Protein AF-A0AA41QUE8-F1 (afdb_monomer_lite)

Structure (mmCIF, N/CA/C/O backbone):
data_AF-A0AA41QUE8-F1
#
_entry.id   AF-A0AA41QUE8-F1
#
loop_
_atom_site.group_PDB
_atom_site.id
_atom_site.type_symbol
_atom_site.label_atom_id
_atom_site.label_alt_id
_atom_site.label_comp_id
_atom_site.label_asym_id
_atom_site.label_entity_id
_atom_site.label_seq_id
_atom_site.pdbx_PDB_ins_code
_atom_site.Cartn_x
_atom_site.Cartn_y
_atom_site.Cartn_z
_atom_site.occupancy
_atom_site.B_iso_or_equiv
_atom_site.auth_seq_id
_atom_site.auth_comp_id
_atom_site.auth_asym_id
_atom_site.auth_atom_id
_atom_site.pdbx_PDB_model_num
ATOM 1 N N . MET A 1 1 ? 12.760 -15.793 1.219 1.00 48.78 1 MET A N 1
ATOM 2 C CA . MET A 1 1 ? 11.995 -14.532 1.161 1.00 48.78 1 MET A CA 1
ATOM 3 C C . MET A 1 1 ? 10.684 -14.880 0.483 1.00 48.78 1 MET A C 1
ATOM 5 O O . MET A 1 1 ? 10.742 -15.483 -0.580 1.00 48.78 1 MET A O 1
ATOM 9 N N . ILE A 1 2 ? 9.549 -14.680 1.151 1.00 59.19 2 ILE A N 1
ATOM 10 C CA . ILE A 1 2 ? 8.228 -14.910 0.545 1.00 59.19 2 ILE A CA 1
ATOM 11 C C . ILE A 1 2 ? 7.997 -13.759 -0.437 1.00 59.19 2 ILE A C 1
ATOM 13 O O . ILE A 1 2 ? 8.234 -12.617 -0.052 1.00 59.19 2 ILE A O 1
ATOM 17 N N . ALA A 1 3 ? 7.603 -14.054 -1.676 1.00 77.31 3 ALA A N 1
ATOM 18 C CA . ALA A 1 3 ? 7.229 -13.026 -2.646 1.00 77.31 3 ALA A CA 1
ATOM 19 C C . ALA A 1 3 ? 5.925 -12.358 -2.188 1.00 77.31 3 ALA A C 1
ATOM 21 O O . ALA A 1 3 ? 4.950 -13.059 -1.904 1.00 77.31 3 ALA A O 1
ATOM 22 N N . LEU A 1 4 ? 5.920 -11.030 -2.055 1.00 89.81 4 LEU A N 1
ATOM 23 C CA . LEU A 1 4 ? 4.728 -10.274 -1.645 1.00 89.81 4 LEU A CA 1
ATOM 24 C C . LEU A 1 4 ? 3.907 -9.790 -2.840 1.00 89.81 4 LEU A C 1
ATOM 26 O O . LEU A 1 4 ? 2.769 -9.351 -2.658 1.00 89.81 4 LEU A O 1
ATOM 30 N N . LEU A 1 5 ? 4.482 -9.875 -4.037 1.00 94.06 5 LEU A N 1
ATOM 31 C CA . LEU A 1 5 ? 3.859 -9.508 -5.298 1.00 94.06 5 LEU A CA 1
ATOM 32 C C . LEU A 1 5 ? 3.529 -10.764 -6.106 1.00 94.06 5 LEU A C 1
ATOM 34 O O . LEU A 1 5 ? 4.301 -11.722 -6.127 1.00 94.06 5 LEU A O 1
ATOM 38 N N . GLU A 1 6 ? 2.391 -10.746 -6.789 1.00 94.19 6 GLU A N 1
ATOM 39 C CA . GLU A 1 6 ? 2.034 -11.776 -7.762 1.00 94.19 6 GLU A CA 1
ATOM 40 C C . GLU A 1 6 ? 2.999 -11.806 -8.950 1.00 94.19 6 GLU A C 1
ATOM 42 O O . GLU A 1 6 ? 3.419 -10.772 -9.487 1.00 94.19 6 GLU A O 1
ATOM 47 N N . ASP A 1 7 ? 3.280 -13.020 -9.420 1.00 88.69 7 ASP A N 1
ATOM 48 C CA . ASP A 1 7 ? 4.049 -13.240 -10.637 1.00 88.69 7 ASP A CA 1
ATOM 49 C C . ASP A 1 7 ? 3.356 -12.580 -11.841 1.00 88.69 7 ASP A C 1
ATOM 51 O O . ASP A 1 7 ? 2.163 -12.755 -12.085 1.00 88.69 7 ASP A O 1
ATOM 55 N N . GLY A 1 8 ? 4.114 -11.807 -12.621 1.00 90.88 8 GLY A N 1
ATOM 56 C CA . GLY A 1 8 ? 3.604 -11.137 -13.823 1.00 90.88 8 GLY A CA 1
ATOM 57 C C . GLY A 1 8 ? 2.751 -9.886 -13.567 1.00 90.88 8 GLY A C 1
ATOM 58 O O . GLY A 1 8 ? 2.363 -9.218 -14.531 1.00 90.88 8 GLY A O 1
ATOM 59 N N . ALA A 1 9 ? 2.512 -9.493 -12.311 1.00 93.31 9 ALA A N 1
ATOM 60 C CA . ALA A 1 9 ? 1.755 -8.280 -11.998 1.00 93.31 9 ALA A CA 1
ATOM 61 C C . ALA A 1 9 ? 2.394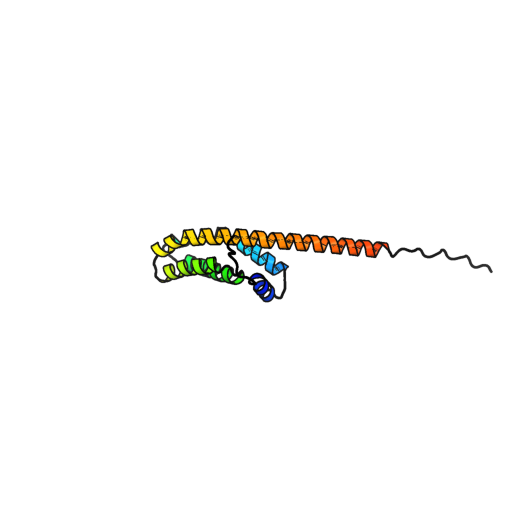 -7.017 -12.598 1.00 93.31 9 ALA A C 1
ATOM 63 O O . ALA A 1 9 ? 1.702 -6.179 -13.171 1.00 93.31 9 ALA A O 1
ATOM 64 N N . LEU A 1 10 ? 3.726 -6.906 -12.565 1.00 92.62 10 LEU A N 1
ATOM 65 C CA . LEU A 1 10 ? 4.433 -5.761 -13.152 1.00 92.62 10 LEU A CA 1
ATOM 66 C C . LEU A 1 10 ? 4.408 -5.728 -14.686 1.00 92.62 10 LEU A C 1
ATOM 68 O O . LEU A 1 10 ? 4.527 -4.650 -15.268 1.00 92.62 10 LEU A O 1
ATOM 72 N N . GLU A 1 11 ? 4.238 -6.874 -15.344 1.00 94.12 11 GLU A N 1
ATOM 73 C CA . GLU A 1 11 ? 4.047 -6.943 -16.800 1.00 94.12 11 GLU A CA 1
ATOM 74 C C . GLU A 1 11 ? 2.608 -6.584 -17.182 1.00 94.12 11 GLU A C 1
ATOM 76 O O . GLU A 1 11 ? 2.358 -5.880 -18.166 1.00 94.12 11 GLU A O 1
ATOM 81 N N . THR A 1 12 ? 1.651 -6.975 -16.341 1.00 95.31 12 THR A N 1
ATOM 82 C CA . THR A 1 12 ? 0.263 -6.519 -16.453 1.00 95.31 12 THR A CA 1
ATOM 83 C C . THR A 1 12 ? 0.180 -5.004 -16.276 1.00 95.31 12 THR A C 1
ATOM 85 O O . THR A 1 12 ? -0.400 -4.323 -17.121 1.00 95.31 12 THR A O 1
ATOM 88 N N . LEU A 1 13 ? 0.829 -4.453 -15.245 1.00 95.00 13 LEU A N 1
ATOM 89 C CA . LEU A 1 13 ? 0.916 -3.010 -15.025 1.00 95.00 13 LEU A CA 1
ATOM 90 C C . LEU A 1 13 ? 1.586 -2.300 -16.207 1.00 95.00 13 LEU A C 1
ATOM 92 O O . LEU A 1 13 ? 1.088 -1.270 -16.652 1.00 95.00 13 LEU A O 1
ATOM 96 N N . LEU A 1 14 ? 2.672 -2.861 -16.757 1.00 94.88 14 LEU A N 1
ATOM 97 C CA . LEU A 1 14 ? 3.331 -2.322 -17.952 1.00 94.88 14 LEU A CA 1
ATOM 98 C C . LEU A 1 14 ? 2.354 -2.220 -19.130 1.00 94.88 14 LEU A C 1
ATOM 100 O O . LEU A 1 14 ? 2.294 -1.195 -19.806 1.00 94.88 14 LEU A O 1
ATOM 104 N N . THR A 1 15 ? 1.556 -3.264 -19.345 1.00 96.19 15 THR A N 1
ATOM 105 C CA . THR A 1 15 ? 0.528 -3.296 -20.392 1.00 96.19 15 THR A CA 1
ATOM 106 C C . THR A 1 15 ? -0.548 -2.234 -20.150 1.00 96.19 15 THR A C 1
ATOM 108 O O . THR A 1 15 ? -0.941 -1.534 -21.082 1.00 96.19 15 THR A O 1
ATOM 111 N N . GLN A 1 16 ? -0.988 -2.059 -18.900 1.00 93.38 16 GLN A N 1
ATOM 112 C CA . GLN A 1 16 ? -1.987 -1.051 -18.520 1.00 93.38 16 GLN A CA 1
ATOM 113 C C . GLN A 1 16 ? -1.509 0.386 -18.758 1.00 93.38 16 GLN A C 1
ATOM 115 O O . GLN A 1 16 ? -2.313 1.239 -19.126 1.00 93.38 16 GLN A O 1
ATOM 120 N N . VAL A 1 17 ? -0.209 0.654 -18.605 1.00 94.50 17 VAL A N 1
ATOM 121 C CA . VAL A 1 17 ? 0.394 1.962 -18.920 1.00 94.50 17 VAL A CA 1
ATOM 122 C C . VAL A 1 17 ? 0.875 2.069 -20.374 1.00 94.50 17 VAL A C 1
ATOM 124 O O . VAL A 1 17 ? 1.690 2.927 -20.700 1.00 94.50 17 VAL A O 1
ATOM 127 N N . GLY A 1 18 ? 0.385 1.205 -21.269 1.00 95.00 18 GLY A N 1
ATOM 128 C CA . GLY A 1 18 ? 0.664 1.283 -22.706 1.00 95.00 18 GLY A CA 1
ATOM 129 C C . GLY A 1 18 ? 2.081 0.865 -23.105 1.00 95.00 18 GLY A C 1
ATOM 130 O O . GLY A 1 18 ? 2.573 1.292 -24.146 1.00 95.00 18 GLY A O 1
ATOM 131 N N . GLY A 1 19 ? 2.751 0.051 -22.288 1.00 93.88 19 GLY A N 1
ATOM 132 C CA . GLY A 1 19 ? 4.136 -0.364 -22.516 1.00 93.88 19 GLY A CA 1
ATOM 133 C C . GLY A 1 19 ? 5.179 0.650 -22.040 1.00 93.88 19 GLY A C 1
ATOM 134 O O . GLY A 1 19 ? 6.368 0.447 -22.279 1.00 93.88 19 GLY A O 1
ATOM 135 N N . ASP A 1 20 ? 4.765 1.732 -21.375 1.00 92.62 20 ASP A N 1
ATOM 136 C CA . ASP A 1 20 ? 5.675 2.767 -20.889 1.00 92.62 20 ASP A CA 1
ATOM 137 C C . ASP A 1 20 ? 6.367 2.341 -19.584 1.00 92.62 20 ASP A C 1
ATOM 139 O O . ASP A 1 20 ? 5.814 2.399 -18.478 1.00 92.62 20 ASP A O 1
ATOM 143 N N . THR A 1 21 ? 7.627 1.928 -19.714 1.00 91.19 21 THR A N 1
ATOM 144 C CA . THR A 1 21 ? 8.467 1.510 -18.590 1.00 91.19 21 THR A CA 1
ATOM 145 C C . THR A 1 21 ? 8.705 2.639 -17.585 1.00 91.19 21 THR A C 1
ATOM 147 O O . THR A 1 21 ? 8.735 2.385 -16.381 1.00 91.19 21 THR A O 1
ATOM 150 N N . SER A 1 22 ? 8.810 3.891 -18.046 1.00 90.31 22 SER A N 1
ATOM 151 C CA . SER A 1 22 ? 8.997 5.057 -17.176 1.00 90.31 22 SER A CA 1
ATOM 152 C C . SER A 1 22 ? 7.751 5.338 -16.337 1.00 90.31 22 SER A C 1
ATOM 154 O O . SER A 1 22 ? 7.870 5.614 -15.141 1.00 90.31 22 SER A O 1
ATOM 156 N N . LEU A 1 23 ? 6.551 5.211 -16.915 1.00 92.62 23 LEU A N 1
ATOM 157 C CA . LEU A 1 23 ? 5.296 5.318 -16.163 1.00 92.62 23 LEU A CA 1
ATOM 158 C C . LEU A 1 23 ? 5.132 4.175 -15.162 1.00 92.62 23 LEU A C 1
ATOM 160 O O . LEU A 1 23 ? 4.748 4.435 -14.020 1.00 92.62 23 LEU A O 1
ATOM 164 N N . ARG A 1 24 ? 5.488 2.938 -15.532 1.00 94.75 24 ARG A N 1
ATOM 165 C CA . ARG A 1 24 ? 5.506 1.814 -14.584 1.00 94.75 24 ARG A CA 1
ATOM 166 C C . ARG A 1 24 ? 6.430 2.107 -13.401 1.00 94.75 24 ARG A C 1
ATOM 168 O O . ARG A 1 24 ? 6.016 1.948 -12.258 1.00 94.75 24 ARG A O 1
ATOM 175 N N . HIS A 1 25 ? 7.660 2.564 -13.643 1.00 92.31 25 HIS A N 1
ATOM 176 C CA . HIS A 1 25 ? 8.618 2.867 -12.569 1.00 92.31 25 HIS A CA 1
ATOM 177 C C . HIS A 1 25 ? 8.154 4.016 -11.685 1.00 92.31 25 HIS A C 1
ATOM 179 O O . HIS A 1 25 ? 8.246 3.932 -10.458 1.00 92.31 25 HIS A O 1
ATOM 185 N N . ARG A 1 26 ? 7.605 5.069 -12.297 1.00 93.44 26 ARG A N 1
ATOM 186 C CA . ARG A 1 26 ? 6.980 6.163 -11.560 1.00 93.44 26 ARG A CA 1
ATOM 187 C C . ARG A 1 26 ? 5.871 5.644 -10.651 1.00 93.44 26 ARG A C 1
ATOM 189 O O . ARG A 1 26 ? 5.843 6.027 -9.490 1.00 93.44 26 ARG A O 1
ATOM 196 N N . PHE A 1 27 ? 5.025 4.737 -11.135 1.00 95.44 27 PHE A N 1
ATOM 197 C CA . PHE A 1 27 ? 3.972 4.139 -10.321 1.00 95.44 27 PHE A CA 1
ATOM 198 C C . PHE A 1 27 ? 4.536 3.429 -9.081 1.00 95.44 27 PHE A C 1
ATOM 200 O O . PHE A 1 27 ? 4.046 3.656 -7.976 1.00 95.44 27 PHE A O 1
ATOM 207 N N . LEU A 1 28 ? 5.587 2.611 -9.231 1.00 96.00 28 LEU A N 1
ATOM 208 C CA . LEU A 1 28 ? 6.194 1.906 -8.090 1.00 96.00 28 LEU A CA 1
ATOM 209 C C . LEU A 1 28 ? 6.789 2.892 -7.076 1.00 96.00 28 LEU A C 1
ATOM 211 O O . LEU A 1 28 ? 6.599 2.742 -5.870 1.00 96.00 28 LEU A O 1
ATOM 215 N N . ARG A 1 29 ? 7.470 3.937 -7.560 1.00 95.62 29 ARG A N 1
ATOM 216 C CA . ARG A 1 29 ? 8.025 4.997 -6.709 1.00 95.62 29 ARG A CA 1
ATOM 217 C C . ARG A 1 29 ? 6.939 5.773 -5.973 1.00 95.62 29 ARG A C 1
ATOM 219 O O . ARG A 1 29 ? 7.074 5.998 -4.774 1.00 95.62 29 ARG A O 1
ATOM 226 N N . ASP A 1 30 ? 5.874 6.154 -6.670 1.00 96.62 30 ASP A N 1
ATOM 227 C CA . ASP A 1 30 ? 4.748 6.886 -6.093 1.00 96.62 30 ASP A CA 1
ATOM 228 C C . ASP A 1 30 ? 4.019 6.017 -5.054 1.00 96.62 30 ASP A C 1
ATOM 230 O O . ASP A 1 30 ? 3.615 6.519 -4.006 1.00 96.62 30 ASP A O 1
ATOM 234 N N . PHE A 1 31 ? 3.912 4.702 -5.280 1.00 97.44 31 PHE A N 1
ATOM 235 C CA . PHE A 1 31 ? 3.393 3.766 -4.283 1.00 97.44 31 PHE A CA 1
ATOM 236 C C . PHE A 1 31 ? 4.200 3.832 -2.980 1.00 97.44 31 PHE A C 1
ATOM 238 O O . PHE A 1 31 ? 3.617 4.068 -1.919 1.00 97.44 31 PHE A O 1
ATOM 245 N N . VAL A 1 32 ? 5.525 3.665 -3.072 1.00 98.00 32 VAL A N 1
ATOM 246 C CA . VAL A 1 32 ? 6.444 3.671 -1.921 1.00 98.00 32 VAL A CA 1
ATOM 247 C C . VAL A 1 32 ? 6.441 5.028 -1.218 1.00 98.00 32 VAL A C 1
ATOM 249 O O . VAL A 1 32 ? 6.331 5.095 0.003 1.00 98.00 32 VAL A O 1
ATOM 252 N N . ALA A 1 33 ? 6.517 6.120 -1.980 1.00 97.62 33 ALA A N 1
ATOM 253 C CA . ALA A 1 33 ? 6.577 7.473 -1.437 1.00 97.62 33 ALA A CA 1
ATOM 254 C C . ALA A 1 33 ? 5.296 7.868 -0.685 1.00 97.62 33 ALA A C 1
ATOM 256 O O . ALA A 1 33 ? 5.361 8.578 0.316 1.00 97.62 33 ALA A O 1
ATOM 257 N N . LEU A 1 34 ? 4.131 7.408 -1.150 1.00 97.31 34 LEU A N 1
ATOM 258 C CA . LEU A 1 34 ? 2.841 7.735 -0.538 1.00 97.31 34 LEU A CA 1
ATOM 259 C C . LEU A 1 34 ? 2.471 6.819 0.634 1.00 97.31 34 LEU A C 1
ATOM 261 O O . LEU A 1 34 ? 1.540 7.142 1.374 1.00 97.31 34 LEU A O 1
ATOM 265 N N . TRP A 1 35 ? 3.158 5.689 0.816 1.00 98.19 35 TRP A N 1
ATOM 266 C CA . TRP A 1 35 ? 2.813 4.717 1.852 1.00 98.19 35 TRP A CA 1
ATOM 267 C C . TRP A 1 35 ? 2.810 5.291 3.280 1.00 98.19 35 TRP A C 1
ATOM 269 O O . TRP A 1 35 ? 1.780 5.135 3.940 1.00 98.19 35 TRP A O 1
ATOM 279 N N . PRO A 1 36 ? 3.852 6.010 3.756 1.00 97.88 36 PRO A N 1
ATOM 280 C CA . PRO A 1 36 ? 3.864 6.531 5.126 1.00 97.88 36 PRO A CA 1
ATOM 281 C C . PRO A 1 36 ? 2.656 7.426 5.426 1.00 97.88 36 PRO A C 1
ATOM 283 O O . PRO A 1 36 ? 1.972 7.233 6.427 1.00 97.88 36 PRO A O 1
ATOM 286 N N . SER A 1 37 ? 2.323 8.331 4.499 1.00 97.06 37 SER A N 1
ATOM 287 C CA . SER A 1 37 ? 1.168 9.223 4.639 1.00 97.06 37 SER A CA 1
ATOM 288 C C . SER A 1 37 ? -0.163 8.465 4.628 1.00 97.06 37 SER A C 1
ATOM 290 O O . SER A 1 37 ? -1.075 8.822 5.369 1.00 97.06 37 SER A O 1
ATOM 292 N N . ARG A 1 38 ? -0.302 7.404 3.819 1.00 97.56 38 ARG A N 1
ATOM 293 C CA . ARG A 1 38 ? -1.511 6.560 3.820 1.00 97.56 38 ARG A CA 1
ATOM 294 C C . ARG A 1 38 ? -1.680 5.820 5.145 1.00 97.56 38 ARG A C 1
ATOM 296 O O . ARG A 1 38 ? -2.791 5.780 5.666 1.00 97.56 38 ARG A O 1
ATOM 303 N N . ALA A 1 39 ? -0.600 5.246 5.673 1.00 97.75 39 ALA A N 1
ATOM 304 C CA . ALA A 1 39 ? -0.626 4.513 6.934 1.00 97.75 39 ALA A CA 1
ATOM 305 C C . ALA A 1 39 ? -0.986 5.433 8.113 1.00 97.75 39 ALA A C 1
ATOM 307 O O . ALA A 1 39 ? -1.869 5.099 8.902 1.00 97.75 39 ALA A O 1
ATOM 308 N N . GLU A 1 40 ? -0.367 6.614 8.179 1.00 97.38 40 GLU A N 1
ATOM 309 C CA . GLU A 1 40 ? -0.648 7.633 9.196 1.00 97.38 40 GLU A CA 1
ATOM 310 C C . GLU A 1 40 ? -2.100 8.126 9.120 1.00 97.38 40 GLU A C 1
ATOM 312 O O . GLU A 1 40 ? -2.842 8.009 10.095 1.00 97.38 40 GLU A O 1
ATOM 317 N N . ARG A 1 41 ? -2.561 8.560 7.937 1.00 96.94 41 ARG A N 1
ATOM 318 C CA . ARG A 1 41 ? -3.949 9.016 7.733 1.00 96.94 41 ARG A CA 1
ATOM 319 C C . ARG A 1 41 ? -4.976 7.949 8.094 1.00 96.94 41 ARG A C 1
ATOM 321 O O . ARG A 1 41 ? -6.031 8.266 8.643 1.00 96.94 41 ARG A O 1
ATOM 328 N N . LEU A 1 42 ? -4.696 6.680 7.796 1.00 97.88 42 LEU A N 1
ATOM 329 C CA . LEU A 1 42 ? -5.579 5.587 8.191 1.00 97.88 42 LEU A CA 1
ATOM 330 C C . LEU A 1 42 ? -5.643 5.440 9.717 1.00 97.88 42 LEU A C 1
ATOM 332 O O . LEU A 1 42 ? -6.733 5.345 10.274 1.00 97.88 42 LEU A O 1
ATOM 336 N N . ALA A 1 43 ? -4.495 5.440 10.395 1.00 96.81 43 ALA A N 1
ATOM 337 C CA . ALA A 1 43 ? -4.448 5.324 11.849 1.00 96.81 43 ALA A CA 1
ATOM 338 C C . ALA A 1 43 ? -5.180 6.488 12.540 1.00 96.81 43 ALA A C 1
ATOM 340 O O . ALA A 1 43 ? -5.974 6.264 13.454 1.00 96.81 43 ALA A O 1
ATOM 341 N N . GLU A 1 44 ? -4.970 7.717 12.066 1.00 96.62 44 GLU A N 1
ATOM 342 C CA . GLU A 1 44 ? -5.638 8.912 12.587 1.00 96.62 44 GLU A CA 1
ATOM 343 C C . GLU A 1 44 ? -7.146 8.903 12.322 1.00 96.62 44 GLU A C 1
ATOM 345 O O . GLU A 1 44 ? -7.937 9.210 13.214 1.00 96.62 44 GLU A O 1
ATOM 350 N N . SER A 1 45 ? -7.569 8.543 11.108 1.00 96.75 45 SER A N 1
ATOM 351 C CA . SER A 1 45 ? -8.991 8.512 10.745 1.00 96.75 45 SER A CA 1
ATOM 352 C C . SER A 1 45 ? -9.777 7.461 11.528 1.00 96.75 45 SER A C 1
ATOM 354 O O . SER A 1 45 ? -10.904 7.732 11.932 1.00 96.75 45 SER A O 1
ATOM 356 N N . LEU A 1 46 ? -9.175 6.309 11.841 1.00 96.31 46 LEU A N 1
ATOM 357 C CA . LEU A 1 46 ? -9.792 5.292 12.702 1.00 96.31 46 LEU A CA 1
ATOM 358 C C . LEU A 1 46 ? -9.978 5.753 14.156 1.00 96.31 46 LEU A C 1
ATOM 360 O O . LEU A 1 46 ? -10.813 5.195 14.868 1.00 96.31 46 LEU A O 1
ATOM 364 N N . ALA A 1 47 ? -9.229 6.763 14.607 1.00 93.38 47 ALA A N 1
ATOM 365 C CA . ALA A 1 47 ? -9.381 7.358 15.934 1.00 93.38 47 ALA A CA 1
ATOM 366 C C . ALA A 1 47 ? -10.461 8.458 15.990 1.00 93.38 47 ALA A C 1
ATOM 368 O O . ALA A 1 47 ? -10.751 8.986 17.067 1.00 93.38 47 ALA A O 1
ATOM 369 N N . ARG A 1 48 ? -11.057 8.828 14.849 1.00 92.19 48 ARG A N 1
ATOM 370 C CA . ARG A 1 48 ? -12.068 9.889 14.754 1.00 92.19 48 ARG A CA 1
ATOM 371 C C . ARG A 1 48 ? -13.488 9.306 14.768 1.00 92.19 48 ARG A C 1
ATOM 373 O O . ARG A 1 48 ? -13.694 8.173 14.345 1.00 92.19 48 ARG A O 1
ATOM 380 N N . PRO A 1 49 ? -14.497 10.079 15.218 1.00 87.94 49 PRO A N 1
ATOM 381 C CA . PRO A 1 49 ? -15.896 9.641 15.171 1.00 87.94 49 PRO A CA 1
ATOM 382 C C . PRO A 1 49 ? -16.435 9.447 13.747 1.00 87.94 49 PRO A C 1
ATOM 384 O O . PRO A 1 49 ? -17.342 8.646 13.534 1.00 87.94 49 PRO A O 1
ATOM 387 N N . ASP A 1 50 ? -15.897 10.209 12.794 1.00 92.12 50 ASP A N 1
ATOM 388 C CA . ASP A 1 50 ? -16.247 10.137 11.380 1.00 92.12 50 ASP A CA 1
ATOM 389 C C . ASP A 1 50 ? -15.251 9.242 10.635 1.00 92.12 50 ASP A C 1
ATOM 391 O O . ASP A 1 50 ? -14.047 9.507 10.619 1.00 92.12 50 ASP A O 1
ATOM 395 N N . LEU A 1 51 ? -15.781 8.175 10.039 1.00 94.94 51 LEU A N 1
ATOM 396 C CA . LEU A 1 51 ? -15.027 7.083 9.430 1.00 94.94 51 LEU A CA 1
ATOM 397 C C . LEU A 1 51 ? -14.981 7.164 7.896 1.00 94.94 51 LEU A C 1
ATOM 399 O O . LEU A 1 51 ? -14.445 6.255 7.259 1.00 94.94 51 LEU A O 1
ATOM 403 N N . GLU A 1 52 ? -15.518 8.230 7.293 1.00 95.75 52 GLU A N 1
ATOM 404 C CA . GLU A 1 52 ? -15.496 8.422 5.837 1.00 95.75 52 GLU A CA 1
ATOM 405 C C . GLU A 1 52 ? -14.061 8.453 5.290 1.00 95.75 52 GLU A C 1
ATOM 407 O O . GLU A 1 52 ? -13.736 7.761 4.325 1.00 95.75 52 GLU A O 1
ATOM 412 N N . GLU A 1 53 ? -13.160 9.166 5.967 1.00 96.50 53 GLU A N 1
ATOM 413 C CA . GLU A 1 53 ? -11.748 9.223 5.578 1.00 96.50 53 GLU A CA 1
ATOM 414 C C . GLU A 1 53 ? -11.080 7.838 5.652 1.00 96.50 53 GLU A C 1
ATOM 416 O O . GLU A 1 53 ? -10.350 7.452 4.738 1.00 96.50 53 GLU A O 1
ATOM 421 N N . ALA A 1 54 ? -11.373 7.046 6.691 1.00 97.75 54 ALA A N 1
ATOM 422 C CA . ALA A 1 54 ? -10.835 5.691 6.827 1.00 97.75 54 ALA A CA 1
ATOM 423 C C . ALA A 1 54 ? -11.288 4.795 5.662 1.00 97.75 54 ALA A C 1
ATOM 425 O O . ALA A 1 54 ? -10.492 4.038 5.102 1.00 97.75 54 ALA A O 1
ATOM 426 N N . HIS A 1 55 ? -12.554 4.920 5.253 1.00 97.69 55 HIS A N 1
ATOM 427 C CA . HIS A 1 55 ? -13.107 4.225 4.094 1.00 97.69 55 HIS A CA 1
ATOM 428 C C . HIS A 1 55 ? -12.366 4.603 2.801 1.00 97.69 55 HIS A C 1
ATOM 430 O O . HIS A 1 55 ? -11.901 3.722 2.073 1.00 97.69 55 HIS A O 1
ATOM 436 N N . VAL A 1 56 ? -12.179 5.902 2.548 1.00 97.69 56 VAL A N 1
ATOM 437 C CA . VAL A 1 56 ? -11.482 6.414 1.356 1.00 97.69 56 VAL A CA 1
ATOM 438 C C . VAL A 1 56 ? -10.026 5.944 1.306 1.00 97.69 56 VAL A C 1
ATOM 440 O O . VAL A 1 56 ? -9.563 5.466 0.264 1.00 97.69 56 VAL A O 1
ATOM 443 N N . VAL A 1 57 ? -9.300 6.028 2.424 1.00 98.06 57 VAL A N 1
ATOM 444 C CA . VAL A 1 57 ? -7.899 5.591 2.493 1.00 98.06 57 VAL A CA 1
ATOM 445 C C . VAL A 1 57 ? -7.783 4.086 2.233 1.00 98.06 57 VAL A C 1
ATOM 447 O O . VAL A 1 57 ? -6.921 3.667 1.456 1.00 98.06 57 VAL A O 1
ATOM 450 N N . LEU A 1 58 ? -8.678 3.266 2.794 1.00 98.31 58 LEU A N 1
ATOM 451 C CA . LEU A 1 58 ? -8.685 1.818 2.561 1.00 98.31 58 LEU A CA 1
ATOM 452 C C . LEU A 1 58 ? -8.990 1.459 1.104 1.00 98.31 58 LEU A C 1
ATOM 454 O O . LEU A 1 58 ? -8.322 0.589 0.546 1.00 98.31 58 LEU A O 1
ATOM 458 N N . LEU A 1 59 ? -9.938 2.138 0.452 1.00 97.94 59 LEU A N 1
ATOM 459 C CA . LEU A 1 59 ? -10.189 1.944 -0.980 1.00 97.94 59 LEU A CA 1
ATOM 460 C C . LEU A 1 59 ? -8.965 2.302 -1.829 1.00 97.94 59 LEU A C 1
ATOM 462 O O . LEU A 1 59 ? -8.630 1.567 -2.762 1.00 97.94 59 LEU A O 1
ATOM 466 N N . SER A 1 60 ? -8.273 3.393 -1.484 1.00 97.25 60 SER A N 1
ATOM 467 C CA . SER A 1 60 ? -7.036 3.795 -2.158 1.00 97.25 60 SER A CA 1
ATOM 468 C C . SER A 1 60 ? -5.966 2.711 -2.042 1.00 97.25 60 SER A C 1
ATOM 470 O O . SER A 1 60 ? -5.445 2.269 -3.065 1.00 97.25 60 SER A O 1
ATOM 472 N N . ILE A 1 61 ? -5.699 2.229 -0.821 1.00 98.31 61 ILE A N 1
ATOM 473 C CA . ILE A 1 61 ? -4.708 1.176 -0.560 1.00 98.31 61 ILE A CA 1
ATOM 474 C C . ILE A 1 61 ? -5.051 -0.091 -1.345 1.00 98.31 61 ILE A C 1
ATOM 476 O O . ILE A 1 61 ? -4.176 -0.650 -2.004 1.00 98.31 61 ILE A O 1
ATOM 480 N N . ARG A 1 62 ? -6.311 -0.537 -1.326 1.00 98.25 62 ARG A N 1
ATOM 481 C CA . ARG A 1 62 ? -6.739 -1.755 -2.032 1.00 98.25 62 ARG A CA 1
ATOM 482 C C . ARG A 1 62 ? -6.552 -1.648 -3.542 1.00 98.25 62 ARG A C 1
ATOM 484 O O . ARG A 1 62 ? -5.961 -2.535 -4.158 1.00 98.25 62 ARG A O 1
ATOM 491 N N . SER A 1 63 ? -7.001 -0.538 -4.125 1.00 96.81 63 SER A N 1
ATOM 492 C CA . SER A 1 63 ? -6.869 -0.282 -5.560 1.00 96.81 63 SER A CA 1
ATOM 493 C C . SER A 1 63 ? -5.401 -0.255 -5.991 1.00 96.81 63 SER A C 1
ATOM 495 O O . SER A 1 63 ? -5.009 -0.971 -6.913 1.00 96.81 63 SER A O 1
ATOM 497 N N . THR A 1 64 ? -4.545 0.486 -5.277 1.00 96.38 64 THR A N 1
ATOM 498 C CA . THR A 1 64 ? -3.122 0.560 -5.633 1.00 96.38 64 THR A CA 1
ATOM 499 C C . THR A 1 64 ? -2.366 -0.733 -5.371 1.00 96.38 64 THR A C 1
ATOM 501 O O . THR A 1 64 ? -1.444 -1.036 -6.119 1.00 96.38 64 THR A O 1
ATOM 504 N N . SER A 1 65 ? -2.760 -1.511 -4.360 1.00 98.00 65 SER A N 1
ATOM 505 C CA . SER A 1 65 ? -2.175 -2.832 -4.086 1.00 98.00 65 SER A CA 1
ATOM 506 C C . SER A 1 65 ? -2.513 -3.833 -5.188 1.00 98.00 65 SER A C 1
ATOM 508 O O . SER A 1 65 ? -1.638 -4.570 -5.629 1.00 98.00 65 SER A O 1
ATOM 510 N N . THR A 1 66 ? -3.748 -3.800 -5.699 1.00 97.06 66 THR A N 1
ATOM 511 C CA . THR A 1 66 ? -4.174 -4.639 -6.832 1.00 97.06 66 THR A CA 1
ATOM 512 C C . THR A 1 66 ? -3.333 -4.354 -8.077 1.00 97.06 66 THR A C 1
ATOM 514 O O . THR A 1 66 ? -2.866 -5.280 -8.729 1.00 97.06 66 THR A O 1
ATOM 517 N N . MET A 1 67 ? -3.076 -3.075 -8.382 1.00 95.88 67 MET A N 1
ATOM 518 C CA . MET A 1 67 ? -2.299 -2.675 -9.566 1.00 95.88 67 MET A CA 1
ATOM 519 C C . MET A 1 67 ? -0.857 -3.202 -9.571 1.00 95.88 67 MET A C 1
ATOM 521 O O . MET A 1 67 ? -0.291 -3.413 -10.640 1.00 95.88 67 MET A O 1
ATOM 525 N N . VAL A 1 68 ? -0.258 -3.417 -8.397 1.00 96.19 68 VAL A N 1
ATOM 526 C CA . VAL A 1 68 ? 1.110 -3.954 -8.267 1.00 96.19 68 VAL A CA 1
ATOM 527 C C . VAL A 1 68 ? 1.140 -5.446 -7.930 1.00 96.19 68 VAL A C 1
ATOM 529 O O . VAL A 1 68 ? 2.221 -5.994 -7.738 1.00 96.19 68 VAL A O 1
ATOM 532 N N . GLY A 1 69 ? -0.021 -6.104 -7.841 1.00 96.94 69 GLY A N 1
ATOM 533 C CA . GLY A 1 69 ? -0.128 -7.514 -7.454 1.00 96.94 69 GLY A CA 1
ATOM 534 C C . GLY A 1 69 ? 0.178 -7.785 -5.980 1.00 96.94 69 GLY A C 1
ATOM 535 O O . GLY A 1 69 ? 0.516 -8.910 -5.625 1.00 96.94 69 GLY A O 1
ATOM 536 N N . ALA A 1 70 ? 0.083 -6.786 -5.100 1.00 97.50 70 ALA A N 1
ATOM 537 C CA . ALA A 1 70 ? 0.310 -6.947 -3.664 1.00 97.50 70 ALA A CA 1
ATOM 538 C C . ALA A 1 70 ? -0.922 -7.567 -2.976 1.00 97.50 70 ALA A C 1
ATOM 540 O O . ALA A 1 70 ? -1.619 -6.917 -2.194 1.00 97.50 70 ALA A O 1
ATOM 541 N N . VAL A 1 71 ? -1.208 -8.836 -3.278 1.00 96.44 71 VAL A N 1
ATOM 542 C CA . VAL A 1 71 ? -2.429 -9.545 -2.844 1.00 96.44 71 VAL A CA 1
ATOM 543 C C . VAL A 1 71 ? -2.578 -9.580 -1.335 1.00 96.44 71 VAL A C 1
ATOM 545 O O . VAL A 1 71 ? -3.667 -9.346 -0.813 1.00 96.44 71 VAL A O 1
ATOM 548 N N . VAL A 1 72 ? -1.489 -9.851 -0.614 1.00 97.12 72 VAL A N 1
ATOM 549 C CA . VAL A 1 72 ? -1.527 -9.929 0.852 1.00 97.12 72 VAL A CA 1
ATOM 550 C C . VAL A 1 72 ? -1.873 -8.565 1.449 1.00 97.12 72 VAL A C 1
ATOM 552 O O . VAL A 1 72 ? -2.637 -8.490 2.414 1.00 97.12 72 VAL A O 1
ATOM 555 N N . LEU A 1 73 ? -1.360 -7.481 0.860 1.00 98.38 73 LEU A N 1
ATOM 556 C CA . LEU A 1 73 ? -1.665 -6.121 1.289 1.00 98.38 73 LEU A CA 1
ATOM 557 C C . LEU A 1 73 ? -3.121 -5.753 0.989 1.00 98.38 73 LEU A C 1
ATOM 559 O O . LEU A 1 73 ? -3.818 -5.262 1.878 1.00 98.38 73 LEU A O 1
ATOM 563 N N . GLU A 1 74 ? -3.597 -6.042 -0.226 1.00 98.38 74 GLU A N 1
ATOM 564 C CA . GLU A 1 74 ? -4.994 -5.820 -0.620 1.00 98.38 74 GLU A CA 1
ATOM 565 C C . GLU A 1 74 ? -5.946 -6.577 0.307 1.00 98.38 74 GLU A C 1
ATOM 567 O O . GLU A 1 74 ? -6.850 -5.969 0.880 1.00 98.38 74 GLU A O 1
ATOM 572 N N . SER A 1 75 ? -5.683 -7.865 0.537 1.00 98.00 75 SER A N 1
ATOM 573 C CA . SER A 1 75 ? -6.516 -8.725 1.378 1.00 98.00 75 SER A CA 1
ATOM 574 C C . SER A 1 75 ? -6.543 -8.232 2.823 1.00 98.00 75 SER A C 1
ATOM 576 O O . SER A 1 75 ? -7.596 -8.190 3.458 1.00 98.00 75 SER A O 1
ATOM 578 N N . THR A 1 76 ? -5.396 -7.802 3.355 1.00 98.31 76 THR A N 1
ATOM 579 C CA . THR A 1 76 ? -5.324 -7.252 4.716 1.00 98.31 76 THR A CA 1
ATOM 580 C C . THR A 1 76 ? -6.095 -5.933 4.814 1.00 98.31 76 THR A C 1
ATOM 582 O O . THR A 1 76 ? -6.829 -5.718 5.779 1.00 98.31 76 THR A O 1
ATOM 585 N N . ALA A 1 77 ? -6.009 -5.072 3.797 1.00 98.56 77 ALA A N 1
ATOM 586 C CA . ALA A 1 77 ? -6.798 -3.845 3.736 1.00 98.56 77 ALA A CA 1
ATOM 587 C C . ALA A 1 77 ? -8.300 -4.145 3.599 1.00 98.56 77 ALA A C 1
ATOM 589 O O . ALA A 1 77 ? -9.119 -3.463 4.213 1.00 98.56 77 ALA A O 1
ATOM 590 N N . ALA A 1 78 ? -8.677 -5.193 2.863 1.00 98.38 78 ALA A N 1
ATOM 591 C CA . ALA A 1 78 ? -10.056 -5.654 2.750 1.00 98.38 78 ALA A CA 1
ATOM 592 C C . ALA A 1 78 ? -10.622 -6.147 4.094 1.00 98.38 78 ALA A C 1
ATOM 594 O O . ALA A 1 78 ? -11.795 -5.897 4.381 1.00 98.38 78 ALA A O 1
ATOM 595 N N . LEU A 1 79 ? -9.805 -6.777 4.948 1.00 98.38 79 LEU A N 1
ATOM 596 C CA . LEU A 1 79 ? -10.206 -7.161 6.308 1.00 98.38 79 LEU A CA 1
ATOM 597 C C . LEU A 1 79 ? -10.498 -5.937 7.184 1.00 98.38 79 LEU A C 1
ATOM 599 O O . LEU A 1 79 ? -11.565 -5.870 7.794 1.00 98.38 79 LEU A O 1
ATOM 603 N N . VAL A 1 80 ? -9.601 -4.941 7.198 1.00 98.38 80 VAL A N 1
ATOM 604 C CA . VAL A 1 80 ? -9.833 -3.675 7.925 1.00 98.38 80 VAL A CA 1
ATOM 605 C C . VAL A 1 80 ? -11.088 -2.980 7.391 1.00 98.38 80 VAL A C 1
ATOM 607 O O . VAL A 1 80 ? -11.933 -2.530 8.158 1.00 98.38 80 VAL A O 1
ATOM 610 N N . HIS A 1 81 ? -11.251 -2.942 6.070 1.00 98.44 81 HIS A N 1
ATOM 611 C CA . HIS A 1 81 ? -12.390 -2.308 5.416 1.00 98.44 81 HIS A CA 1
ATOM 612 C C . HIS A 1 81 ? -13.722 -3.011 5.712 1.00 98.44 81 HIS A C 1
ATOM 614 O O . HIS A 1 81 ? -14.742 -2.351 5.900 1.00 98.44 81 HIS A O 1
ATOM 620 N N . SER A 1 82 ? -13.714 -4.340 5.815 1.00 98.19 82 SER A N 1
ATOM 621 C CA . SER A 1 82 ? -14.894 -5.123 6.195 1.00 98.19 82 SER A CA 1
ATOM 622 C C . SER A 1 82 ? -15.279 -4.881 7.655 1.00 98.19 82 SER A C 1
ATOM 624 O O . SER A 1 82 ? -16.455 -4.670 7.945 1.00 98.19 82 SER A O 1
ATOM 626 N N . ALA A 1 83 ? -14.302 -4.837 8.568 1.00 98.00 83 ALA A N 1
ATOM 627 C CA . ALA A 1 83 ? -14.542 -4.468 9.963 1.00 98.00 83 ALA A CA 1
ATOM 628 C C . ALA A 1 83 ? -15.124 -3.045 10.074 1.00 98.00 83 ALA A C 1
ATOM 630 O O . ALA A 1 83 ? -16.107 -2.831 10.785 1.00 98.00 83 ALA A O 1
ATOM 631 N N . LEU A 1 84 ? -14.601 -2.099 9.284 1.00 97.12 84 LEU A N 1
ATOM 632 C CA . LEU A 1 84 ? -15.104 -0.726 9.217 1.00 97.12 84 LEU A CA 1
ATOM 633 C C . LEU A 1 84 ? -16.572 -0.674 8.771 1.00 97.12 84 LEU A C 1
ATOM 635 O O . LEU A 1 84 ? -17.389 -0.013 9.411 1.00 97.12 84 LEU A O 1
ATOM 639 N N . ALA A 1 85 ? -16.924 -1.408 7.711 1.00 96.19 85 ALA A N 1
ATOM 640 C CA . ALA A 1 85 ? -18.292 -1.482 7.194 1.00 96.19 85 ALA A CA 1
ATOM 641 C C . ALA A 1 85 ? -19.281 -2.075 8.217 1.00 96.19 85 ALA A C 1
ATOM 643 O O . ALA A 1 85 ? -20.442 -1.670 8.270 1.00 96.19 85 ALA A O 1
ATOM 644 N N . LEU A 1 86 ? -18.809 -2.993 9.065 1.00 96.75 86 LEU A N 1
ATOM 645 C CA . LEU A 1 86 ? -19.573 -3.583 10.167 1.00 96.75 86 LEU A CA 1
ATOM 646 C C . LEU A 1 86 ? -19.582 -2.720 11.440 1.00 96.75 86 LEU A C 1
ATOM 648 O O . LEU A 1 86 ? -20.185 -3.118 12.435 1.00 96.75 86 LEU A O 1
ATOM 652 N N . LYS A 1 87 ? -18.942 -1.542 11.418 1.00 95.00 87 LYS A N 1
ATOM 653 C CA . LYS A 1 87 ? -18.732 -0.666 12.583 1.00 95.00 87 LYS A CA 1
ATOM 654 C C . LYS A 1 87 ? -17.972 -1.351 13.733 1.00 95.00 87 LYS A C 1
A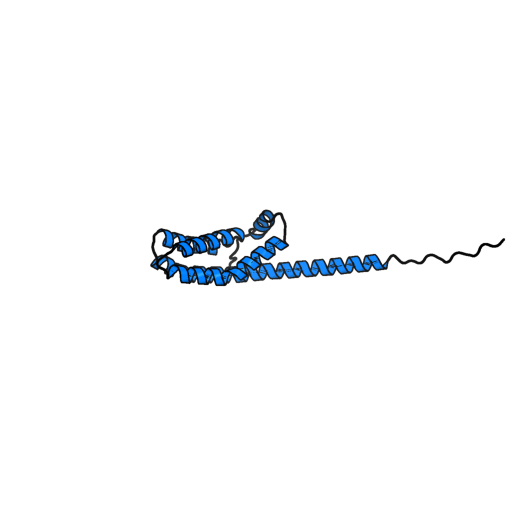TOM 656 O O . LYS A 1 87 ? -18.095 -0.948 14.888 1.00 95.00 87 LYS A O 1
ATOM 661 N N . ASP A 1 88 ? -17.162 -2.361 13.419 1.00 96.56 88 ASP A N 1
ATOM 662 C CA . ASP A 1 88 ? -16.292 -3.066 14.362 1.00 96.56 88 ASP A CA 1
ATOM 663 C C . ASP A 1 88 ? -14.930 -2.359 14.467 1.00 96.56 88 ASP A C 1
ATOM 665 O O . ASP A 1 88 ? -13.929 -2.782 13.885 1.00 96.56 88 ASP A O 1
ATOM 669 N N . LEU A 1 89 ? -14.888 -1.252 15.218 1.00 95.94 89 LEU A N 1
ATOM 670 C CA . LEU A 1 89 ? -13.639 -0.525 15.476 1.00 95.94 89 LEU A CA 1
ATOM 671 C C . LEU A 1 89 ? -12.567 -1.386 16.170 1.00 95.94 89 LEU A C 1
ATOM 673 O O . LEU A 1 89 ? -11.415 -1.335 15.732 1.00 95.94 89 LEU A O 1
ATOM 677 N N . PRO A 1 90 ? -12.882 -2.209 17.194 1.00 96.75 90 PRO A N 1
ATOM 678 C CA . PRO A 1 90 ? -11.910 -3.151 17.748 1.00 96.75 90 PRO A CA 1
ATOM 679 C C . PRO A 1 90 ? -11.310 -4.089 16.691 1.00 96.75 90 PRO A C 1
ATOM 681 O O . PRO A 1 90 ? -10.105 -4.349 16.719 1.00 96.75 90 PRO A O 1
ATOM 684 N N . GLY A 1 91 ? -12.120 -4.567 15.742 1.00 97.06 91 GLY A N 1
ATOM 685 C CA . GLY A 1 91 ? -11.669 -5.334 14.582 1.00 97.06 91 GLY A CA 1
ATOM 686 C C . GLY A 1 91 ? -10.710 -4.548 13.687 1.00 97.06 91 GLY A C 1
ATOM 687 O O . GLY A 1 91 ? -9.638 -5.057 13.353 1.00 97.06 91 GLY A O 1
ATOM 688 N N . CYS A 1 92 ? -11.023 -3.288 13.366 1.00 97.81 92 CYS A N 1
ATOM 689 C CA . CYS A 1 92 ? -10.121 -2.414 12.607 1.00 97.81 92 CYS A CA 1
ATOM 690 C C . CYS A 1 92 ? -8.747 -2.294 13.282 1.00 97.81 92 CYS A C 1
ATOM 692 O O . CYS A 1 92 ? -7.722 -2.555 12.649 1.00 97.81 92 CYS A O 1
ATOM 694 N N . PHE A 1 93 ? -8.719 -1.966 14.578 1.00 97.00 93 PHE A N 1
ATOM 695 C CA . PHE A 1 93 ? -7.471 -1.821 15.335 1.00 97.00 93 PHE A CA 1
ATOM 696 C C . PHE A 1 93 ? -6.705 -3.138 15.486 1.00 97.00 93 PHE A C 1
ATOM 698 O O . PHE A 1 93 ? -5.478 -3.125 15.520 1.00 97.00 93 PHE A O 1
ATOM 705 N N . ARG A 1 94 ? -7.397 -4.283 15.525 1.00 97.44 94 ARG A N 1
ATOM 706 C CA . ARG A 1 94 ? -6.755 -5.606 15.538 1.00 97.44 94 ARG A CA 1
ATOM 707 C C . ARG A 1 94 ? -5.990 -5.887 14.242 1.00 97.44 94 ARG A C 1
ATOM 709 O O . ARG A 1 94 ? -4.926 -6.498 14.287 1.00 97.44 94 ARG A O 1
ATOM 716 N N . HIS A 1 95 ? -6.530 -5.474 13.098 1.00 97.50 95 HIS A N 1
ATOM 717 C CA . HIS A 1 95 ? -5.942 -5.747 11.783 1.00 97.50 95 HIS A CA 1
ATOM 718 C C . HIS A 1 95 ? -4.935 -4.679 11.325 1.00 97.50 95 HIS A C 1
ATOM 720 O O . HIS A 1 95 ? -4.055 -4.981 10.517 1.00 97.50 95 HIS A O 1
ATOM 726 N N . LEU A 1 96 ? -5.017 -3.458 11.863 1.00 98.00 96 LEU A N 1
ATOM 727 C CA . LEU A 1 96 ? -4.175 -2.328 11.465 1.00 98.00 96 LEU A CA 1
ATOM 728 C C . LEU A 1 96 ? -2.655 -2.589 11.583 1.00 98.00 96 LEU A C 1
ATOM 730 O O . LEU A 1 96 ? -1.957 -2.304 10.612 1.00 98.00 96 LEU A O 1
ATOM 734 N N . PRO A 1 97 ? -2.107 -3.178 12.668 1.00 98.06 97 PRO A N 1
ATOM 735 C CA . PRO A 1 97 ? -0.668 -3.447 12.750 1.00 98.06 97 PRO A CA 1
ATOM 736 C C . PRO A 1 97 ? -0.172 -4.368 11.634 1.00 98.06 97 PRO A C 1
ATOM 738 O O . PRO A 1 97 ? 0.875 -4.122 11.042 1.00 98.06 97 PRO A O 1
ATOM 741 N N . ARG A 1 98 ? -0.961 -5.397 11.294 1.00 97.69 98 ARG A N 1
ATOM 742 C CA . ARG A 1 98 ? -0.622 -6.318 10.206 1.00 97.69 98 ARG A CA 1
ATOM 743 C C . ARG A 1 98 ? -0.679 -5.627 8.847 1.00 97.69 98 ARG A C 1
ATOM 745 O O . ARG A 1 98 ? 0.158 -5.905 7.995 1.00 97.69 98 ARG A O 1
ATOM 752 N N . LEU A 1 99 ? -1.649 -4.733 8.645 1.00 98.38 99 LEU A N 1
ATOM 753 C CA . LEU A 1 99 ? -1.730 -3.927 7.429 1.00 98.38 99 LEU A CA 1
ATOM 754 C C . LEU A 1 99 ? -0.469 -3.075 7.251 1.00 98.38 99 LEU A C 1
ATOM 756 O O . LEU A 1 99 ? 0.089 -3.035 6.156 1.00 98.38 99 LEU A O 1
ATOM 760 N N . ILE A 1 100 ? -0.023 -2.433 8.335 1.00 98.38 100 ILE A N 1
ATOM 761 C CA . ILE A 1 100 ? 1.172 -1.587 8.339 1.00 98.38 100 ILE A CA 1
ATOM 762 C C . ILE A 1 100 ? 2.414 -2.421 8.000 1.00 98.38 100 ILE A C 1
ATOM 764 O O . ILE A 1 100 ? 3.118 -2.108 7.044 1.00 98.38 100 ILE A O 1
ATOM 768 N N . GLU A 1 101 ? 2.617 -3.533 8.707 1.00 98.06 101 GLU A N 1
ATOM 769 C CA . GLU A 1 101 ? 3.754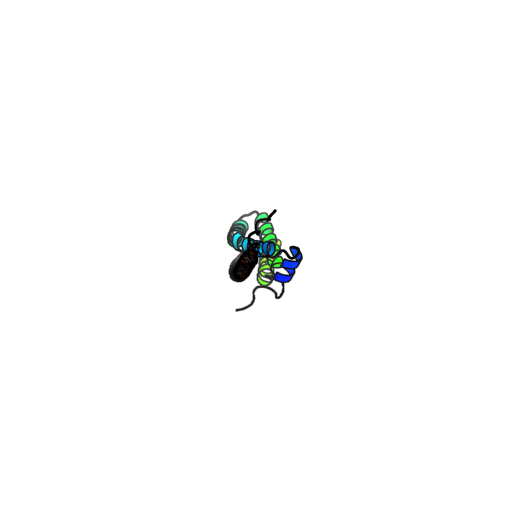 -4.441 8.507 1.00 98.06 101 GLU A CA 1
ATOM 770 C C . GLU A 1 101 ? 3.836 -4.966 7.062 1.00 98.06 101 GLU A C 1
ATOM 772 O O . GLU A 1 101 ? 4.889 -4.919 6.422 1.00 98.06 101 GLU A O 1
ATOM 777 N N . VAL A 1 102 ? 2.717 -5.457 6.517 1.00 98.00 102 VAL A N 1
ATOM 778 C CA . VAL A 1 102 ? 2.683 -5.990 5.148 1.00 98.00 102 VAL A CA 1
ATOM 779 C C . VAL A 1 102 ? 2.944 -4.887 4.128 1.00 98.00 102 VAL A C 1
ATOM 781 O O . VAL A 1 102 ? 3.634 -5.128 3.136 1.00 98.00 102 VAL A O 1
ATOM 784 N N . GLY A 1 103 ? 2.417 -3.682 4.343 1.00 98.06 103 GLY A N 1
ATOM 785 C CA . GLY A 1 103 ? 2.635 -2.584 3.411 1.00 98.06 103 GLY A CA 1
ATOM 786 C C . GLY A 1 103 ? 4.060 -2.042 3.445 1.00 98.06 103 GLY A C 1
ATOM 787 O O . GLY A 1 103 ? 4.614 -1.761 2.384 1.00 98.06 103 GLY A O 1
ATOM 788 N N . GLU A 1 104 ? 4.706 -2.001 4.611 1.00 98.31 104 GLU A N 1
ATOM 789 C CA . GLU A 1 104 ? 6.138 -1.700 4.725 1.00 98.31 104 GLU A CA 1
ATOM 790 C C . GLU A 1 104 ? 6.986 -2.734 3.978 1.00 98.31 104 GLU A C 1
ATOM 7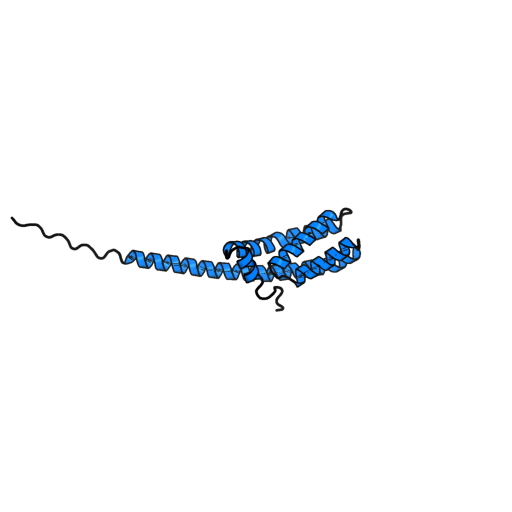92 O O . GLU A 1 104 ? 7.832 -2.369 3.159 1.00 98.31 104 GLU A O 1
ATOM 797 N N . ALA A 1 105 ? 6.716 -4.025 4.186 1.00 97.81 105 ALA A N 1
ATOM 798 C CA . ALA A 1 105 ? 7.426 -5.094 3.492 1.00 97.81 105 ALA A CA 1
ATOM 799 C C . ALA A 1 105 ? 7.208 -5.036 1.965 1.00 97.81 105 ALA A C 1
ATOM 801 O O . ALA A 1 105 ? 8.157 -5.186 1.194 1.00 97.81 105 ALA A O 1
ATOM 802 N N . THR A 1 106 ? 5.982 -4.727 1.527 1.00 97.75 106 THR A N 1
ATOM 803 C CA . THR A 1 106 ? 5.649 -4.506 0.110 1.00 97.75 106 THR A CA 1
ATOM 804 C C . THR A 1 106 ? 6.443 -3.327 -0.459 1.00 97.75 106 THR A C 1
ATOM 806 O O . THR A 1 106 ? 6.992 -3.419 -1.555 1.00 97.75 106 THR A O 1
ATOM 809 N N . CYS A 1 107 ? 6.565 -2.226 0.289 1.00 98.12 107 CYS A N 1
ATOM 810 C CA . CYS A 1 107 ? 7.343 -1.064 -0.137 1.00 98.12 107 CYS A CA 1
ATOM 811 C C . CYS A 1 107 ? 8.831 -1.382 -0.302 1.00 98.12 107 CYS A C 1
ATOM 813 O O . CYS A 1 107 ? 9.448 -0.898 -1.250 1.00 98.12 107 CYS A O 1
ATOM 815 N N . VAL A 1 108 ? 9.404 -2.210 0.576 1.00 96.88 108 VAL A N 1
ATOM 816 C CA . VAL A 1 108 ? 10.796 -2.668 0.444 1.00 96.88 108 VAL A CA 1
ATOM 817 C C . VAL A 1 108 ? 10.989 -3.443 -0.861 1.00 96.88 108 VAL A C 1
ATOM 819 O O . VAL A 1 108 ? 11.928 -3.160 -1.606 1.00 96.88 108 VAL A O 1
ATOM 822 N N . GLU A 1 109 ? 10.092 -4.379 -1.177 1.00 95.38 109 GLU A N 1
ATOM 823 C CA . GLU A 1 109 ? 10.167 -5.162 -2.416 1.00 95.38 109 GLU A CA 1
ATOM 824 C C . GLU A 1 109 ? 10.028 -4.272 -3.664 1.00 95.38 109 GLU A C 1
ATOM 826 O O . GLU A 1 109 ? 10.859 -4.334 -4.574 1.00 95.38 109 GLU A O 1
ATOM 831 N N . LEU A 1 110 ? 9.046 -3.365 -3.673 1.00 95.88 110 LEU A N 1
ATOM 832 C CA . LEU A 1 110 ? 8.829 -2.418 -4.771 1.00 95.88 110 LEU A CA 1
ATOM 833 C C . LEU A 1 110 ? 10.007 -1.457 -4.971 1.00 95.88 110 LEU A C 1
ATOM 835 O O . LEU A 1 110 ? 10.375 -1.177 -6.113 1.00 95.88 110 LEU A O 1
ATOM 839 N N . ALA A 1 111 ? 10.628 -0.979 -3.890 1.00 95.56 111 ALA A N 1
ATOM 840 C CA . ALA A 1 111 ? 11.798 -0.107 -3.964 1.00 95.56 111 ALA A CA 1
ATOM 841 C C . ALA A 1 111 ? 12.999 -0.818 -4.608 1.00 95.56 111 ALA A C 1
ATOM 843 O O . ALA A 1 111 ? 13.686 -0.235 -5.449 1.00 95.56 111 ALA A O 1
ATOM 844 N N . VAL A 1 112 ? 13.221 -2.095 -4.274 1.00 93.12 112 VAL A N 1
ATOM 845 C CA . VAL A 1 112 ? 14.266 -2.919 -4.903 1.00 93.12 112 VAL A CA 1
ATOM 846 C C . VAL A 1 112 ? 13.999 -3.093 -6.400 1.00 93.12 112 VAL A C 1
ATOM 848 O O . VAL A 1 112 ? 14.926 -2.992 -7.206 1.00 93.12 112 VAL A O 1
ATOM 851 N N . LEU A 1 113 ? 12.747 -3.342 -6.790 1.00 91.50 113 LEU A N 1
ATOM 852 C CA . LEU A 1 113 ? 12.370 -3.512 -8.195 1.00 91.50 113 LEU A CA 1
ATOM 853 C C . LEU A 1 113 ? 12.513 -2.211 -8.994 1.00 91.50 113 LEU A C 1
ATOM 855 O O . LEU A 1 113 ? 13.048 -2.242 -10.102 1.00 91.50 113 LEU A O 1
ATOM 859 N N . ALA A 1 114 ? 12.114 -1.076 -8.418 1.00 89.69 114 ALA A N 1
ATOM 860 C CA . ALA A 1 114 ? 12.289 0.235 -9.036 1.00 89.69 114 ALA A CA 1
ATOM 861 C C . ALA A 1 114 ? 13.778 0.561 -9.263 1.00 89.69 114 ALA A C 1
ATOM 863 O O . ALA A 1 114 ? 14.162 0.912 -10.377 1.00 89.69 114 ALA A O 1
ATOM 864 N N . ALA A 1 115 ? 14.632 0.356 -8.254 1.00 89.00 115 ALA A N 1
ATOM 865 C CA . ALA A 1 115 ? 16.068 0.633 -8.356 1.00 89.00 115 ALA A CA 1
ATOM 866 C C . ALA A 1 115 ? 16.771 -0.233 -9.420 1.00 89.00 115 ALA A C 1
ATOM 868 O O . ALA A 1 115 ? 17.529 0.278 -10.244 1.00 89.00 115 ALA A O 1
ATOM 869 N N . ARG A 1 116 ? 16.474 -1.540 -9.468 1.00 86.00 116 ARG A N 1
ATOM 870 C CA . ARG A 1 116 ? 17.048 -2.460 -10.474 1.00 86.00 116 ARG A CA 1
ATOM 871 C C . ARG A 1 116 ? 16.730 -2.043 -11.907 1.00 86.00 116 ARG A C 1
ATOM 873 O O . ARG A 1 116 ? 17.534 -2.255 -12.821 1.00 86.00 116 ARG A O 1
ATOM 880 N N . ALA A 1 117 ? 15.541 -1.494 -12.112 1.00 80.00 117 ALA A N 1
ATOM 881 C CA . ALA A 1 117 ? 15.114 -1.066 -13.426 1.00 80.00 117 ALA A CA 1
ATOM 882 C C . ALA A 1 117 ? 15.787 0.254 -13.842 1.00 80.00 117 ALA A C 1
ATOM 884 O O . ALA A 1 117 ? 16.245 0.360 -14.980 1.00 80.00 117 ALA A O 1
ATOM 885 N N . GLU A 1 118 ? 15.958 1.198 -12.911 1.00 81.25 118 GLU A N 1
ATOM 886 C CA . GLU A 1 118 ? 16.728 2.430 -13.139 1.00 81.25 118 GLU A CA 1
ATOM 887 C C . GLU A 1 118 ? 18.191 2.138 -13.513 1.00 81.25 118 GLU A C 1
ATOM 889 O O . GLU A 1 118 ? 18.718 2.719 -14.466 1.00 81.25 118 GLU A O 1
ATOM 894 N N . ASP A 1 119 ? 18.842 1.203 -12.816 1.00 80.62 119 ASP A N 1
ATOM 895 C CA . ASP A 1 119 ? 20.215 0.787 -13.128 1.00 80.62 119 ASP A CA 1
ATOM 896 C C . ASP A 1 119 ? 20.318 0.214 -14.551 1.00 80.62 119 ASP A C 1
ATOM 898 O O . ASP A 1 119 ? 21.229 0.550 -15.315 1.00 80.62 119 ASP A O 1
ATOM 902 N N . SER A 1 120 ? 19.337 -0.602 -14.944 1.00 75.69 120 SER A N 1
ATOM 903 C CA . SER A 1 120 ? 19.272 -1.208 -16.277 1.00 75.69 120 SER A CA 1
ATOM 904 C C . SER A 1 120 ? 19.072 -0.163 -17.383 1.00 75.69 120 SER A C 1
ATOM 906 O O . SER A 1 120 ? 19.667 -0.277 -18.458 1.00 75.69 120 SER A O 1
ATOM 908 N N . GLU A 1 121 ? 18.262 0.870 -17.144 1.00 77.50 121 GLU A N 1
ATOM 909 C CA . GLU A 1 121 ? 18.050 1.981 -18.082 1.00 77.50 121 GLU A CA 1
ATOM 910 C C . GLU A 1 121 ? 19.305 2.853 -18.232 1.00 77.50 121 GLU A C 1
ATOM 912 O O . GLU A 1 121 ? 19.702 3.180 -19.357 1.00 77.50 121 GLU A O 1
ATOM 917 N N . ARG A 1 122 ? 19.985 3.175 -17.123 1.00 77.81 122 ARG A N 1
ATOM 918 C CA . ARG A 1 122 ? 21.232 3.963 -17.127 1.00 77.81 122 ARG A CA 1
ATOM 919 C C . ARG A 1 122 ? 22.343 3.275 -17.920 1.00 77.81 122 ARG A C 1
ATOM 921 O O . ARG A 1 122 ? 23.020 3.926 -18.719 1.00 77.81 122 ARG A O 1
ATOM 928 N N . VAL A 1 123 ? 22.505 1.960 -17.756 1.00 76.12 123 VAL A N 1
ATOM 929 C CA . VAL A 1 123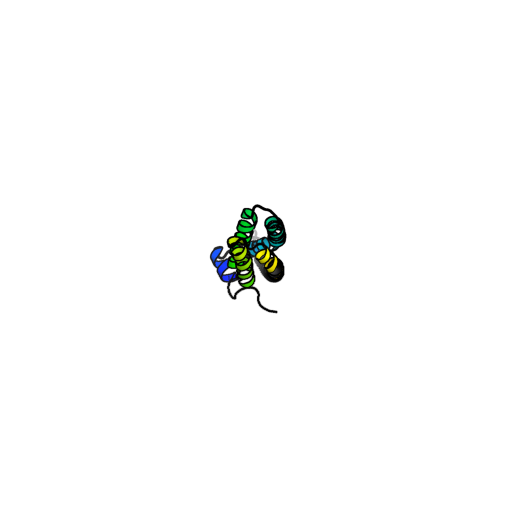 ? 23.485 1.163 -18.518 1.00 76.12 123 VAL A CA 1
ATOM 930 C C . VAL A 1 123 ? 23.170 1.180 -20.021 1.00 76.12 123 VAL A C 1
ATOM 932 O O . VAL A 1 123 ? 24.074 1.359 -20.843 1.00 76.12 123 VAL A O 1
ATOM 935 N N . GLN A 1 124 ? 21.895 1.056 -20.401 1.00 72.38 124 GLN A N 1
ATOM 936 C CA . GLN A 1 124 ? 21.470 1.090 -21.806 1.00 72.38 124 GLN A CA 1
ATOM 937 C C . GLN A 1 124 ? 21.681 2.466 -22.456 1.00 72.38 124 GLN A C 1
ATOM 939 O O . GLN A 1 124 ? 22.166 2.546 -23.589 1.00 72.38 124 GLN A O 1
ATOM 944 N N . GLN A 1 125 ? 21.375 3.552 -21.741 1.00 71.50 125 GLN A N 1
ATOM 945 C CA . GLN A 1 125 ? 21.578 4.922 -22.224 1.00 71.50 125 GLN A CA 1
ATOM 946 C C . GLN A 1 125 ? 23.069 5.258 -22.381 1.00 71.50 125 GLN A C 1
ATOM 948 O O . GLN A 1 125 ? 23.472 5.786 -23.420 1.00 71.50 125 GLN A O 1
ATOM 953 N N . GLY A 1 126 ? 23.911 4.874 -21.413 1.00 73.00 126 GLY A N 1
ATOM 954 C CA . GLY A 1 126 ? 25.366 5.036 -21.510 1.00 73.00 126 GLY A CA 1
ATOM 955 C C . GLY A 1 126 ? 25.980 4.250 -22.678 1.00 73.00 126 GLY A C 1
ATOM 956 O O . GLY A 1 126 ? 26.852 4.756 -23.389 1.00 73.00 126 GLY A O 1
ATOM 957 N N . GLY A 1 127 ? 25.482 3.036 -22.939 1.00 71.31 127 GLY A N 1
ATOM 958 C CA . GLY A 1 127 ? 25.896 2.218 -24.081 1.00 71.31 127 GLY A CA 1
ATOM 959 C C . GLY A 1 127 ? 25.483 2.792 -25.442 1.00 71.31 127 GLY A C 1
ATOM 960 O O . GLY A 1 127 ? 26.275 2.742 -26.387 1.00 71.31 127 GLY A O 1
ATOM 961 N N . ARG A 1 128 ? 24.273 3.362 -25.553 1.00 68.56 128 ARG A N 1
ATOM 962 C CA . ARG A 1 128 ? 23.785 4.018 -26.781 1.00 68.56 128 ARG A CA 1
ATOM 963 C C . ARG A 1 128 ? 24.607 5.264 -27.113 1.00 68.56 128 ARG A C 1
ATOM 965 O O . ARG A 1 128 ? 25.140 5.352 -28.216 1.00 68.56 128 ARG A O 1
ATOM 972 N N . SER A 1 129 ? 24.797 6.147 -26.133 1.00 70.56 129 SER A N 1
ATOM 973 C CA . SER A 1 129 ? 25.551 7.397 -26.295 1.00 70.56 129 SER A CA 1
ATOM 974 C C . SER A 1 129 ? 27.011 7.140 -26.720 1.00 70.56 129 SER A C 1
ATOM 976 O O . SER A 1 129 ? 27.535 7.777 -27.634 1.00 70.56 129 SER A O 1
ATOM 978 N N . ARG A 1 130 ? 27.650 6.094 -26.170 1.00 65.06 130 ARG A N 1
ATOM 979 C CA . ARG A 1 130 ? 29.001 5.663 -26.579 1.00 65.06 130 ARG A CA 1
ATOM 980 C C . ARG A 1 130 ? 29.068 5.111 -28.011 1.00 65.06 130 ARG A C 1
ATOM 982 O O . ARG A 1 130 ? 30.064 5.325 -28.698 1.00 65.06 130 ARG A O 1
ATOM 989 N N . ARG A 1 131 ? 28.043 4.384 -28.474 1.00 60.59 131 ARG A N 1
ATOM 990 C CA . ARG A 1 131 ? 27.985 3.847 -29.850 1.00 60.59 131 ARG A CA 1
ATOM 991 C C . ARG A 1 131 ? 27.709 4.933 -30.891 1.00 60.59 131 ARG A C 1
ATOM 993 O O . ARG A 1 131 ? 28.222 4.831 -32.001 1.00 60.59 131 ARG A O 1
ATOM 1000 N N . GLU A 1 132 ? 26.925 5.948 -30.545 1.00 61.53 132 GLU A N 1
ATOM 1001 C CA . GLU A 1 132 ? 26.677 7.115 -31.401 1.00 61.53 132 GLU A CA 1
ATOM 1002 C C . GLU A 1 132 ? 27.939 7.981 -31.540 1.00 61.53 132 GLU A C 1
ATOM 1004 O O . GLU A 1 132 ? 28.313 8.321 -32.662 1.00 61.53 132 GLU A O 1
ATOM 1009 N N . GLY A 1 133 ? 28.679 8.212 -30.448 1.00 58.88 133 GLY A N 1
ATOM 1010 C CA . GLY A 1 133 ? 29.971 8.913 -30.490 1.00 58.88 133 GLY A CA 1
ATOM 1011 C C . GLY A 1 133 ? 31.017 8.234 -31.387 1.00 58.88 133 GLY A C 1
ATOM 1012 O O . GLY A 1 133 ? 31.665 8.899 -32.189 1.00 58.88 133 GLY A O 1
ATOM 1013 N N . LEU A 1 134 ? 31.127 6.900 -31.338 1.00 58.19 134 LEU A N 1
ATOM 1014 C CA . LEU A 1 134 ? 32.053 6.135 -32.192 1.00 58.19 134 LEU A CA 1
ATOM 1015 C C . LEU A 1 134 ? 31.656 6.120 -33.681 1.00 58.19 134 LEU A C 1
ATOM 1017 O O . LEU A 1 134 ? 32.520 5.959 -34.538 1.00 58.19 134 LEU A O 1
ATOM 1021 N N . ARG A 1 135 ? 30.366 6.280 -34.015 1.00 56.97 135 ARG A N 1
ATOM 1022 C CA . ARG A 1 135 ? 29.907 6.389 -35.414 1.00 56.97 135 ARG A CA 1
ATOM 1023 C C . ARG A 1 135 ? 30.191 7.765 -36.017 1.00 56.97 135 ARG A C 1
ATOM 1025 O O . ARG A 1 135 ? 30.399 7.847 -37.223 1.00 56.97 135 ARG A O 1
ATOM 1032 N N . SER A 1 136 ? 30.223 8.817 -35.198 1.00 55.50 136 SER A N 1
ATOM 1033 C CA . SER A 1 136 ? 30.543 10.176 -35.651 1.00 55.50 136 SER A CA 1
ATOM 1034 C C . SER A 1 136 ? 32.026 10.361 -36.006 1.00 55.50 136 SER A C 1
ATOM 1036 O O . SER A 1 136 ? 32.343 11.174 -36.869 1.00 55.50 136 SER A O 1
ATOM 1038 N N . ASP A 1 137 ? 32.923 9.567 -35.414 1.00 56.94 137 ASP A N 1
ATOM 1039 C CA . ASP A 1 137 ? 34.383 9.689 -35.577 1.00 56.94 137 ASP A CA 1
ATOM 1040 C C . ASP A 1 137 ? 34.951 9.010 -36.845 1.00 56.94 137 ASP A C 1
ATOM 1042 O O . ASP A 1 137 ? 36.150 9.062 -37.113 1.00 56.94 137 ASP A O 1
ATOM 1046 N N . HIS A 1 138 ? 34.112 8.366 -37.663 1.00 54.88 138 HIS A N 1
ATOM 1047 C CA . HIS A 1 138 ? 34.526 7.724 -38.926 1.00 54.88 138 HIS A CA 1
ATOM 1048 C C . HIS A 1 138 ? 34.086 8.479 -40.192 1.00 54.88 138 HIS A C 1
ATOM 1050 O O . HIS A 1 138 ? 34.172 7.943 -41.294 1.00 54.88 138 HIS A O 1
ATOM 1056 N N . GLY A 1 139 ? 33.658 9.739 -40.058 1.00 50.59 139 GLY A N 1
ATOM 1057 C CA . GLY A 1 139 ? 33.244 10.592 -41.180 1.00 50.59 139 GLY A CA 1
ATOM 1058 C C . GLY A 1 139 ? 34.333 11.474 -41.809 1.00 50.59 139 GLY A C 1
ATOM 1059 O O . GLY A 1 139 ? 34.023 12.203 -42.743 1.00 50.59 139 GLY A O 1
ATOM 1060 N N . SER A 1 140 ? 35.583 11.442 -41.330 1.00 53.75 140 SER A N 1
ATOM 1061 C CA . SER A 1 140 ? 36.644 12.357 -41.791 1.00 53.75 140 SER A CA 1
ATOM 1062 C C . SER A 1 140 ? 37.847 11.608 -42.380 1.00 53.75 140 SER A C 1
ATOM 1064 O O . SER A 1 140 ? 38.957 11.648 -41.854 1.00 53.75 140 SER A O 1
ATOM 1066 N N . LEU A 1 141 ? 37.628 10.877 -43.477 1.00 55.38 141 LEU A N 1
ATOM 1067 C CA . LEU A 1 141 ? 38.713 10.535 -44.402 1.00 55.38 141 LEU A CA 1
ATOM 1068 C C . LEU A 1 141 ? 38.794 11.670 -45.424 1.00 55.38 141 LEU A C 1
ATOM 1070 O O . LEU A 1 141 ? 37.886 11.852 -46.231 1.00 55.38 141 LEU A O 1
ATOM 1074 N N . GLY A 1 142 ? 39.850 12.473 -45.286 1.00 54.56 142 GLY A N 1
ATOM 1075 C CA . GLY A 1 142 ? 40.035 13.748 -45.965 1.00 54.56 142 GLY A CA 1
ATOM 1076 C C . GLY A 1 142 ? 39.883 13.695 -47.483 1.00 54.56 142 GLY A C 1
ATOM 1077 O O . GLY A 1 142 ? 40.357 12.774 -48.150 1.00 54.56 142 GLY A O 1
ATOM 1078 N N . GLU A 1 143 ? 39.262 14.742 -48.022 1.00 59.66 143 GLU A N 1
ATOM 1079 C CA . GLU A 1 143 ? 39.370 15.090 -49.435 1.00 59.66 143 GLU A CA 1
ATOM 1080 C C . GLU A 1 143 ? 40.855 15.240 -49.813 1.00 59.66 143 GLU A C 1
ATOM 1082 O O . GLU A 1 143 ? 41.584 15.993 -49.157 1.00 59.66 143 GLU A O 1
ATOM 1087 N N . PRO A 1 144 ? 41.343 14.550 -50.859 1.00 60.53 144 PRO A N 1
ATOM 1088 C CA . PRO A 1 144 ? 42.680 14.804 -51.369 1.00 60.53 144 PRO A CA 1
ATOM 1089 C C . PRO A 1 144 ? 42.729 16.191 -52.038 1.00 60.53 144 PRO A C 1
ATOM 1091 O O . PRO A 1 144 ? 41.793 16.565 -52.750 1.00 60.53 144 PRO A O 1
ATOM 1094 N N . PRO A 1 145 ? 43.810 16.970 -51.846 1.00 58.47 145 PRO A N 1
ATOM 1095 C CA . PRO A 1 145 ? 43.891 18.333 -52.357 1.00 58.47 145 PRO A CA 1
ATOM 1096 C C . PRO A 1 145 ? 43.888 18.371 -53.892 1.00 58.47 145 PRO A C 1
ATOM 1098 O O . PRO A 1 145 ? 44.584 17.605 -54.561 1.00 58.47 145 PRO A O 1
ATOM 1101 N N . ALA A 1 146 ? 43.106 19.302 -54.444 1.00 63.16 146 ALA A N 1
ATOM 1102 C CA . ALA A 1 146 ? 42.958 19.511 -55.879 1.00 63.16 146 ALA A CA 1
ATOM 1103 C C . ALA A 1 146 ? 44.279 19.953 -56.536 1.00 63.16 146 ALA A C 1
ATOM 1105 O O . ALA A 1 146 ? 44.908 20.930 -56.125 1.00 63.16 146 ALA A O 1
ATOM 1106 N N . LEU A 1 147 ? 44.682 19.246 -57.595 1.00 66.56 147 LEU A N 1
ATOM 1107 C CA . LEU A 1 147 ? 45.854 19.590 -58.404 1.00 66.56 147 LEU A CA 1
ATOM 1108 C C . LEU A 1 147 ? 45.586 20.842 -59.266 1.00 66.56 147 LEU A C 1
ATOM 1110 O O . LEU A 1 147 ? 44.505 20.958 -59.855 1.00 66.56 147 LEU A O 1
ATOM 1114 N N . PRO A 1 148 ? 46.558 21.765 -59.406 1.00 59.97 148 PRO A N 1
ATOM 1115 C CA . PRO A 1 148 ? 46.373 22.982 -60.186 1.00 59.97 148 PRO A CA 1
ATOM 1116 C C . PRO A 1 148 ? 46.365 22.699 -61.694 1.00 59.97 148 PRO A C 1
ATOM 1118 O O . PRO A 1 148 ? 47.232 22.003 -62.230 1.00 59.97 148 PRO A O 1
ATOM 1121 N N . ARG A 1 149 ? 45.378 23.282 -62.385 1.00 55.47 149 ARG A N 1
ATOM 1122 C CA . ARG A 1 149 ? 45.219 23.219 -63.844 1.00 55.47 149 ARG A CA 1
ATOM 1123 C 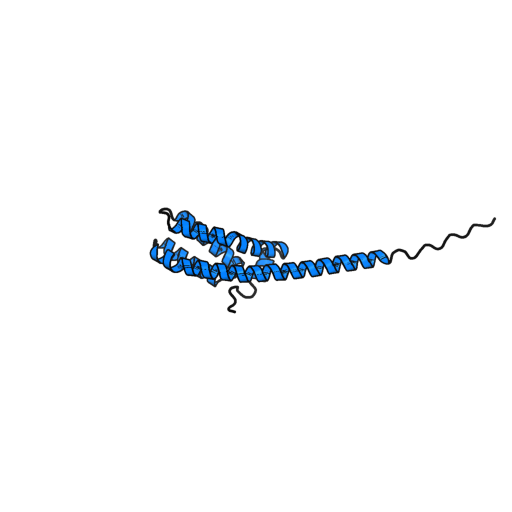C . ARG A 1 149 ? 46.348 23.983 -64.537 1.00 55.47 149 ARG A C 1
ATOM 1125 O O . ARG A 1 149 ? 46.551 25.165 -64.269 1.00 55.47 149 ARG A O 1
ATOM 1132 N N . ARG A 1 150 ? 47.062 23.305 -65.437 1.00 49.44 150 ARG A N 1
ATOM 1133 C CA . ARG A 1 150 ? 48.038 23.911 -66.352 1.00 49.44 150 ARG A CA 1
ATOM 1134 C C . ARG A 1 150 ? 47.329 24.279 -67.660 1.00 49.44 150 ARG A C 1
ATOM 1136 O O . ARG A 1 150 ? 46.555 23.463 -68.158 1.00 49.44 150 ARG A O 1
ATOM 1143 N N . TRP A 1 151 ? 47.572 25.498 -68.140 1.00 55.94 151 TRP A N 1
ATOM 1144 C CA . TRP A 1 151 ? 47.243 25.966 -69.490 1.00 55.94 151 TRP A CA 1
ATOM 1145 C C . TRP A 1 151 ? 48.357 25.564 -70.452 1.00 55.94 151 TRP A C 1
ATOM 1147 O O . TRP A 1 151 ? 49.529 25.607 -70.007 1.00 55.94 151 TRP A O 1
#

Organism: NCBI:txid2928153

Secondary structure (DSSP, 8-state):
----S-TTHHHHHHHHTTT-HHHHHHHHHHHHHHHHHHHHHHHHHHTSS--HHHHHHHHHHHHHHHHTT-HHHHHHHHHHHHHHHTT-HHHHHHHHHHHHHHHHHHHHHHHHHHHHHHHHHHHHHHHHHHHHHHHHTTS--PPPPPPPPP-

InterPro domains:
  IPR036641 HPT domain superfamily [G3DSA:1.20.120.160] (9-122)
  IPR036641 HPT domain superfamily [SSF47226] (10-109)

Radius of gyration: 26.38 Å; chains: 1; bounding box: 68×41×87 Å

Sequence (151 aa):
MIALLEDGALETLLTQVGGDTSLRHRFLRDFVALWPSRAERLAESLARPDLEEAHVVLLSIRSTSTMVGAVVLESTAALVHSALALKDLPGCFRHLPRLIEVGEATCVELAVLAARAEDSERVQQGGRSRREGLRSDHGSLGEPPALPRRW

pLDDT: mean 87.9, std 14.82, range [48.78, 98.56]

Foldseek 3Di:
DDDQADDCLLVVLCVVVVVDPVVSLVLLVCLLVCLVVLLVQLVVLLVDPDNPSNLVSLVVQLVSCSSRRRVQLNVLSVQLNVCVVVVNSVSNVVSSVVNSVSSNVVSVVSVVVSVVVVVVVVVVVVVVVVVVVVVVVPPDPDDDDDDDDDD